Protein AF-A0A328RQB5-F1 (afdb_monomer)

Radius of gyration: 27.27 Å; Cα contacts (8 Å, |Δi|>4): 132; chains: 1; bounding box: 66×46×68 Å

Solvent-accessible surface area (backbone atoms only — not comparable to full-atom values): 10687 Å² total; per-residue (Å²): 136,85,82,81,81,77,84,71,86,82,88,79,79,82,76,78,87,75,79,85,73,92,70,96,72,84,75,83,82,74,59,88,83,72,64,75,82,62,75,73,64,65,72,67,70,80,81,80,78,84,95,79,74,85,80,78,80,75,80,76,76,88,82,75,87,75,74,84,67,78,73,74,88,72,72,80,88,59,72,46,80,43,78,36,77,46,68,65,56,46,53,55,49,55,51,46,25,71,74,69,63,43,28,34,40,39,34,32,58,55,19,58,76,75,34,52,79,52,40,70,46,47,64,60,52,53,51,53,48,28,73,74,62,58,32,44,75,45,80,44,64,87,81,74,36,33,33,40,41,30,32,59,88,54,80,86,80,84,131

pLDDT: mean 72.12, std 22.6, range [37.16, 97.69]

Mean predicted aligned error: 19.18 Å

Secondary structure (DSSP, 8-state):
-----PPPPP---------------------TT-PPPPGGGGGGSSS---S----------SS--------GGG-----EEEE--SHHHHHHHHHHHHHH---EEEE-HHHHHH-HHHHHHHHHHHHHHHHHH--EEEEESTTS-EEEEE-TTSPPPP-

Sequence (159 aa):
MENTLKDFTINIKKSIDREYDGDYNMQPNFDNDQKMLNDNVISSIENEYDDDYEDIVIDHSDDDNVLIEPNQGNNIDTIRLIKIRSLSALSDELDNINKTGIPAIIDFKYLQERRLSEFKKVGSTLKAFKNKTNANVVLLGSTGNVIVVTPKEIRLLKQ

Nearest PDB structures (foldseek):
  7al2-assembly1_A-2  TM=8.825E-01  e=3.970E-05  Methanobrevibacter smithii ATCC 35061
  3tut-assembly1_A  TM=7.064E-01  e=9.603E-02  Escherichia coli K-12
  1qmh-assembly1_B  TM=7.704E-01  e=2.439E-01  Escherichia coli K-12
  4o89-assembly2_B  TM=6.722E-01  e=4.748E-01  Pyrococcus horikoshii OT3
  4l21-assembly1_A  TM=5.407E-01  e=2.866E+00  Cimex lectularius

Foldseek 3Di:
DDDDDDFDDDDDDDDDDDPDDPDPDPDDPDDPVPDDDDPVVVVVVPPDDDPPDPDPPPPPPDDDPPPPDPPPPPPQPDEAEEEDQALVVVVVVLVVCLVVQHKYKYFDPNCVVPPVVRVVCVVVVVVVSCVVFVWDWADDGPPRGIIIIGGNVDDDDDD

Structure (mmCIF, N/CA/C/O backbone):
data_AF-A0A328RQB5-F1
#
_entry.id   AF-A0A328RQB5-F1
#
loop_
_atom_site.group_PDB
_atom_site.id
_atom_site.type_symbol
_atom_site.label_atom_id
_atom_site.label_alt_id
_atom_site.label_comp_id
_atom_site.label_asym_id
_atom_site.label_entity_id
_atom_site.label_seq_id
_atom_site.pdbx_PDB_ins_code
_atom_site.Cartn_x
_atom_site.Cartn_y
_atom_site.Cartn_z
_atom_site.occupancy
_atom_site.B_iso_or_equiv
_atom_site.auth_seq_id
_atom_site.auth_comp_id
_atom_site.auth_asym_id
_atom_site.auth_atom_id
_atom_site.pdbx_PDB_model_num
ATOM 1 N N . MET A 1 1 ? -25.660 -12.283 -7.359 1.00 38.41 1 MET A N 1
ATOM 2 C CA . MET A 1 1 ? -24.611 -13.318 -7.451 1.00 38.41 1 MET A CA 1
ATOM 3 C C . MET A 1 1 ? -23.566 -12.972 -6.411 1.00 38.41 1 MET A C 1
ATOM 5 O O . MET A 1 1 ? -22.937 -11.927 -6.522 1.00 38.41 1 MET A O 1
ATOM 9 N N . GLU A 1 2 ? -23.507 -13.760 -5.344 1.00 37.16 2 GLU A N 1
ATOM 10 C CA . GLU A 1 2 ? -22.612 -13.551 -4.205 1.00 37.16 2 GLU A CA 1
ATOM 11 C C . GLU A 1 2 ? -21.232 -14.125 -4.540 1.00 37.16 2 GLU A C 1
ATOM 13 O O . GLU A 1 2 ? -21.112 -15.305 -4.854 1.00 37.16 2 GLU A O 1
ATOM 18 N N . ASN A 1 3 ? -20.192 -13.290 -4.507 1.00 39.69 3 ASN A N 1
ATOM 19 C CA . ASN A 1 3 ? -18.814 -13.743 -4.675 1.00 39.69 3 ASN A CA 1
ATOM 20 C C . ASN A 1 3 ? -18.193 -13.951 -3.294 1.00 39.69 3 ASN A C 1
ATOM 22 O O . ASN A 1 3 ? -17.760 -13.006 -2.638 1.00 39.69 3 ASN A O 1
ATOM 26 N N . THR A 1 4 ? -18.166 -15.208 -2.865 1.00 43.78 4 THR A N 1
ATOM 27 C CA . THR A 1 4 ? -17.444 -15.682 -1.684 1.00 43.78 4 THR A CA 1
ATOM 28 C C . THR A 1 4 ? -15.937 -15.565 -1.914 1.00 43.78 4 THR A C 1
ATOM 30 O O . THR A 1 4 ? -15.362 -16.309 -2.711 1.00 43.78 4 THR A O 1
ATOM 33 N N . LEU A 1 5 ? -15.294 -14.629 -1.214 1.00 41.62 5 LEU A N 1
ATOM 34 C CA . LEU A 1 5 ? -13.840 -14.568 -1.075 1.00 41.62 5 LEU A CA 1
ATOM 35 C C . LEU A 1 5 ? -13.393 -15.767 -0.229 1.00 41.62 5 LEU A C 1
ATOM 37 O O . LEU A 1 5 ? -13.710 -15.843 0.953 1.00 41.62 5 LEU A O 1
ATOM 41 N N . LYS A 1 6 ? -12.709 -16.731 -0.852 1.00 46.34 6 LYS A N 1
ATOM 42 C CA . LYS A 1 6 ? -12.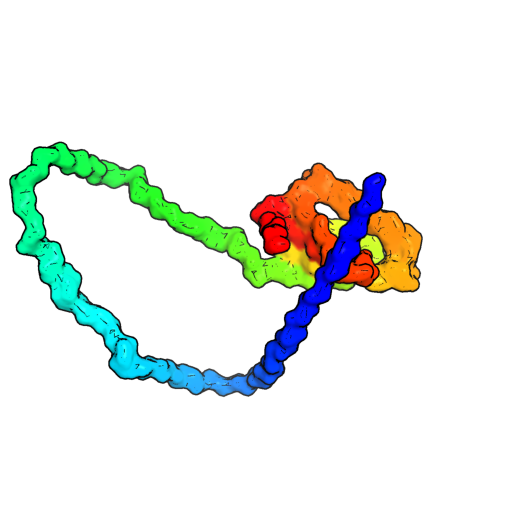068 -17.842 -0.141 1.00 46.34 6 LYS A CA 1
ATOM 43 C C . LYS A 1 6 ? -10.801 -17.333 0.547 1.00 46.34 6 LYS A C 1
ATOM 45 O O . LYS A 1 6 ? -9.932 -16.761 -0.110 1.00 46.34 6 LYS A O 1
ATOM 50 N N . ASP A 1 7 ? -10.719 -17.561 1.853 1.00 42.25 7 ASP A N 1
ATOM 51 C CA . ASP A 1 7 ? -9.547 -17.291 2.680 1.00 42.25 7 ASP A CA 1
ATOM 52 C C . ASP A 1 7 ? -8.348 -18.135 2.224 1.00 42.25 7 ASP A C 1
ATOM 54 O O . ASP A 1 7 ? -8.426 -19.360 2.130 1.00 42.25 7 ASP A O 1
ATOM 58 N N . PHE A 1 8 ? -7.221 -17.472 1.967 1.00 43.84 8 PHE A N 1
ATOM 59 C CA . PHE A 1 8 ? -5.929 -18.112 1.731 1.00 43.84 8 PHE A CA 1
ATOM 60 C C . PHE A 1 8 ? -5.100 -18.057 3.017 1.00 43.84 8 PHE A C 1
ATOM 62 O O . PHE A 1 8 ? -4.776 -16.978 3.516 1.00 43.84 8 PHE A O 1
ATOM 69 N N . THR A 1 9 ? -4.733 -19.220 3.554 1.00 40.66 9 THR A N 1
ATOM 70 C CA . THR A 1 9 ? -3.797 -19.352 4.679 1.00 40.66 9 THR A CA 1
ATOM 71 C C . THR A 1 9 ? -2.437 -19.794 4.142 1.00 40.66 9 THR A C 1
ATOM 73 O O . THR A 1 9 ? -2.323 -20.871 3.564 1.00 40.66 9 THR A O 1
ATOM 76 N N . ILE A 1 10 ? -1.402 -18.972 4.327 1.00 47.12 10 ILE A N 1
ATOM 77 C CA . ILE A 1 10 ? -0.018 -19.305 3.958 1.00 47.12 10 ILE A CA 1
ATOM 78 C C . ILE A 1 10 ? 0.728 -19.713 5.231 1.00 47.12 10 ILE A C 1
ATOM 80 O O . ILE A 1 10 ? 0.835 -18.929 6.173 1.00 47.12 10 ILE A O 1
ATOM 84 N N . ASN A 1 11 ? 1.255 -20.937 5.254 1.00 40.34 11 ASN A N 1
ATOM 85 C CA . ASN A 1 11 ? 2.135 -21.421 6.316 1.00 40.34 11 ASN A CA 1
ATOM 86 C C . ASN A 1 11 ? 3.568 -20.946 6.053 1.00 40.34 11 ASN A C 1
ATOM 88 O O . ASN A 1 11 ? 4.255 -21.488 5.190 1.00 40.34 11 ASN A O 1
ATOM 92 N N . ILE A 1 12 ? 4.037 -19.958 6.815 1.00 44.66 12 ILE A N 1
ATOM 93 C CA . ILE A 1 12 ? 5.443 -19.546 6.792 1.00 44.66 12 ILE A CA 1
ATOM 94 C C . ILE A 1 12 ? 6.193 -20.398 7.822 1.00 44.66 12 ILE A C 1
ATOM 96 O O . ILE A 1 12 ? 6.050 -20.199 9.029 1.00 44.66 12 ILE A O 1
ATOM 100 N N . LYS A 1 13 ? 6.997 -21.362 7.357 1.00 46.19 13 LYS A N 1
ATOM 101 C CA . LYS A 1 13 ? 7.993 -22.018 8.214 1.00 46.19 13 LYS A CA 1
ATOM 102 C C . LYS A 1 13 ? 9.080 -20.993 8.542 1.00 46.19 13 LYS A C 1
ATOM 104 O O . LYS A 1 13 ? 9.773 -20.531 7.641 1.00 46.19 13 LYS A O 1
ATOM 109 N N . LYS A 1 14 ? 9.214 -20.640 9.825 1.00 42.03 14 LYS A N 1
ATOM 110 C CA . LYS A 1 14 ? 10.349 -19.871 10.357 1.00 42.03 14 LYS A CA 1
ATOM 111 C C . LYS A 1 14 ? 11.651 -20.567 9.952 1.00 42.03 14 LYS A C 1
ATOM 113 O O . LYS A 1 14 ? 11.899 -21.691 10.384 1.00 42.03 14 LYS A O 1
ATOM 118 N N . SER A 1 15 ? 12.461 -19.917 9.125 1.00 48.66 15 SER A N 1
ATOM 119 C CA . SER A 1 15 ? 13.851 -20.312 8.927 1.00 48.66 15 SER A CA 1
ATOM 120 C C . SER A 1 15 ? 14.646 -19.976 10.187 1.00 48.66 15 SER A C 1
ATOM 122 O O . SER A 1 15 ? 14.508 -18.891 10.744 1.00 48.66 15 SER A O 1
ATOM 124 N N . ILE A 1 16 ? 15.421 -20.966 10.612 1.00 45.81 16 ILE A N 1
ATOM 125 C CA . ILE A 1 16 ? 16.296 -21.045 11.782 1.00 45.81 16 ILE A CA 1
ATOM 126 C C . ILE A 1 16 ? 17.186 -19.800 11.914 1.00 45.81 16 ILE A C 1
ATOM 128 O O . ILE A 1 16 ? 17.824 -19.394 10.940 1.00 45.81 16 ILE A O 1
ATOM 132 N N . ASP A 1 17 ? 17.225 -19.236 13.125 1.00 44.06 17 ASP A N 1
ATOM 133 C CA . ASP A 1 17 ? 18.162 -18.196 13.551 1.00 44.06 17 ASP A CA 1
ATOM 134 C C . ASP A 1 17 ? 19.596 -18.695 13.325 1.00 44.06 17 ASP A C 1
ATOM 136 O O . ASP A 1 17 ? 20.056 -19.628 13.983 1.00 44.06 17 ASP A O 1
ATOM 140 N N . ARG A 1 18 ? 20.291 -18.118 12.342 1.00 46.12 18 ARG A N 1
ATOM 141 C CA . ARG A 1 18 ? 21.719 -18.357 12.139 1.00 46.12 18 ARG A CA 1
ATOM 142 C C . ARG A 1 18 ? 22.451 -17.276 12.929 1.00 46.12 18 ARG A C 1
ATOM 144 O O . ARG A 1 18 ? 22.494 -16.125 12.498 1.00 46.12 18 ARG A O 1
ATOM 151 N N . GLU A 1 19 ? 22.927 -17.640 14.115 1.00 40.88 19 GLU A N 1
ATOM 152 C CA . GLU A 1 19 ? 23.806 -16.799 14.925 1.00 40.88 19 GLU A CA 1
ATOM 153 C C . GLU A 1 19 ? 25.039 -16.425 14.093 1.00 40.88 19 GLU A C 1
ATOM 155 O O . GLU A 1 19 ? 25.661 -17.263 13.436 1.00 40.88 19 GLU A O 1
ATOM 160 N N . TYR A 1 20 ? 25.305 -15.125 14.035 1.00 44.06 20 TYR A N 1
ATOM 161 C CA . TYR A 1 20 ? 26.359 -14.525 13.231 1.00 44.06 20 TYR A CA 1
ATOM 162 C C . TYR A 1 20 ? 27.648 -14.524 14.060 1.00 44.06 20 TYR A C 1
ATOM 164 O O . TYR A 1 20 ? 27.968 -13.520 14.693 1.00 44.06 20 TYR A O 1
ATOM 172 N N . ASP A 1 21 ? 28.360 -15.651 14.084 1.00 43.38 21 ASP A N 1
ATOM 173 C CA . ASP A 1 21 ? 29.713 -15.719 14.644 1.00 43.38 21 ASP A CA 1
ATOM 174 C C . ASP A 1 21 ? 30.733 -15.293 13.583 1.00 43.38 21 ASP A C 1
ATOM 176 O O . ASP A 1 21 ? 30.836 -15.859 12.492 1.00 43.38 21 ASP A O 1
ATOM 180 N N . GLY A 1 22 ? 31.437 -14.207 13.895 1.00 48.81 22 GLY A N 1
ATOM 181 C CA . GLY A 1 22 ? 32.304 -13.452 12.998 1.00 48.81 22 GLY A CA 1
ATOM 182 C C . GLY A 1 22 ? 33.681 -14.063 12.754 1.00 48.81 22 GLY A C 1
ATOM 183 O O . GLY A 1 22 ? 34.662 -13.337 12.867 1.00 48.81 22 GLY A O 1
ATOM 184 N N . ASP A 1 23 ? 33.758 -15.331 12.352 1.00 41.84 23 ASP A N 1
ATOM 185 C CA . ASP A 1 23 ? 35.016 -15.947 11.923 1.00 41.84 23 ASP A CA 1
ATOM 186 C C . ASP A 1 23 ? 34.976 -16.325 10.436 1.00 41.84 23 ASP A C 1
ATOM 188 O O . ASP A 1 23 ? 34.361 -17.300 9.999 1.00 41.84 23 ASP A O 1
ATOM 192 N N . TYR A 1 24 ? 35.677 -15.520 9.634 1.00 49.28 24 TYR A N 1
ATOM 193 C CA . TYR A 1 24 ? 36.037 -15.830 8.253 1.00 49.28 24 TYR A CA 1
ATOM 194 C C . TYR A 1 24 ? 36.979 -17.038 8.226 1.00 49.28 24 TYR A C 1
ATOM 196 O O . TYR A 1 24 ? 38.192 -16.876 8.260 1.00 49.28 24 TYR A O 1
ATOM 204 N N . ASN A 1 25 ? 36.425 -18.244 8.142 1.00 49.28 25 ASN A N 1
ATOM 205 C CA . ASN A 1 25 ? 37.144 -19.449 7.724 1.00 49.28 25 ASN A CA 1
ATOM 206 C C . ASN A 1 25 ? 36.183 -20.411 7.009 1.00 49.28 25 ASN A C 1
ATOM 208 O O . ASN A 1 25 ? 35.953 -21.538 7.439 1.00 49.28 25 ASN A O 1
ATOM 212 N N . MET A 1 26 ? 35.610 -19.973 5.885 1.00 49.12 26 MET A N 1
ATOM 213 C CA . MET A 1 26 ? 35.067 -20.918 4.907 1.00 49.12 26 MET A CA 1
ATOM 214 C C . MET A 1 26 ? 36.215 -21.365 4.002 1.00 49.12 26 MET A C 1
ATOM 216 O O . MET A 1 26 ? 36.534 -20.708 3.014 1.00 49.12 26 MET A O 1
ATOM 220 N N . GLN A 1 27 ? 36.869 -22.469 4.365 1.00 52.72 27 GLN A N 1
ATOM 221 C CA . GLN A 1 27 ? 37.703 -23.204 3.416 1.00 52.72 27 GLN A CA 1
ATOM 222 C C . GLN A 1 27 ? 36.797 -23.724 2.292 1.00 52.72 27 GLN A C 1
ATOM 224 O O . GLN A 1 27 ? 35.783 -24.364 2.585 1.00 52.72 27 GLN A O 1
ATOM 229 N N . PRO A 1 28 ? 37.109 -23.448 1.016 1.00 54.09 28 PRO A N 1
ATOM 230 C CA . PRO A 1 28 ? 36.332 -23.994 -0.078 1.00 54.09 28 PRO A CA 1
ATOM 231 C C . PRO A 1 28 ? 36.566 -25.507 -0.143 1.00 54.09 28 PRO A C 1
ATOM 233 O O . PRO A 1 28 ? 37.635 -25.972 -0.533 1.00 54.09 28 PRO A O 1
ATOM 236 N N . ASN A 1 29 ? 35.556 -26.276 0.261 1.00 48.34 29 ASN A N 1
ATOM 237 C CA . ASN A 1 29 ? 35.474 -27.705 -0.020 1.00 48.34 29 ASN A CA 1
ATOM 238 C C . ASN A 1 29 ? 35.089 -27.867 -1.493 1.00 48.34 29 ASN A C 1
ATOM 240 O O . ASN A 1 29 ? 33.910 -27.946 -1.832 1.00 48.34 29 ASN A O 1
ATOM 244 N N . PHE A 1 30 ? 36.085 -27.869 -2.375 1.00 51.81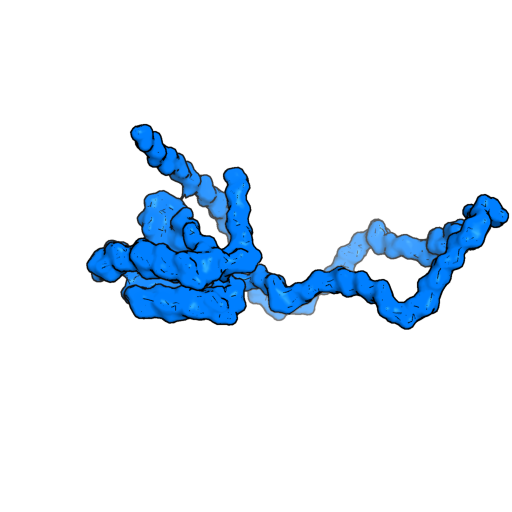 30 PHE A N 1
ATOM 245 C CA . PHE A 1 30 ? 35.891 -28.392 -3.720 1.00 51.81 30 PHE A CA 1
ATOM 246 C C . PHE A 1 30 ? 35.877 -29.919 -3.624 1.00 51.81 30 PHE A C 1
ATOM 248 O O . PHE A 1 30 ? 36.874 -30.525 -3.231 1.00 51.81 30 PHE A O 1
ATOM 255 N N . ASP A 1 31 ? 34.741 -30.538 -3.947 1.0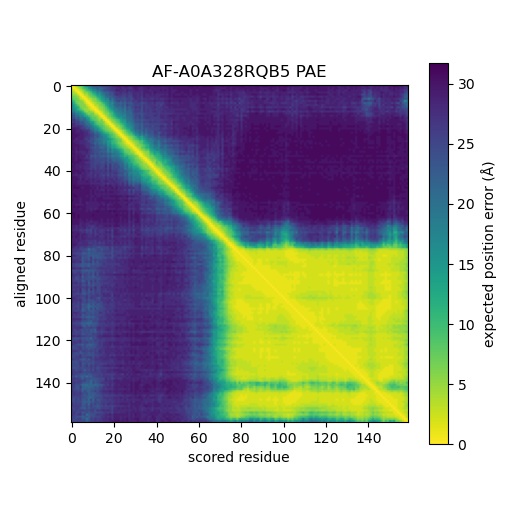0 53.06 31 ASP A N 1
ATOM 256 C CA . ASP A 1 31 ? 34.685 -31.983 -4.164 1.00 53.06 31 ASP A CA 1
ATOM 257 C C . ASP A 1 31 ? 35.592 -32.335 -5.350 1.00 53.06 31 ASP A C 1
ATOM 259 O O . ASP A 1 31 ? 35.551 -31.675 -6.391 1.00 53.06 31 ASP A O 1
ATOM 263 N N . ASN A 1 32 ? 36.388 -33.4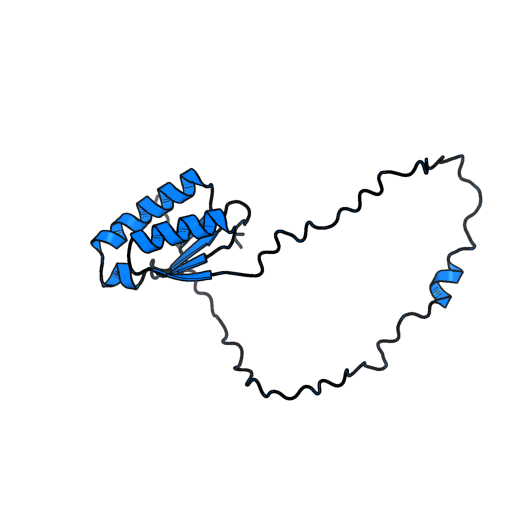01 -5.219 1.00 56.28 32 ASN A N 1
ATOM 264 C CA . ASN A 1 32 ? 37.299 -33.885 -6.270 1.00 56.28 32 ASN A CA 1
ATOM 265 C C . ASN A 1 32 ? 36.584 -34.281 -7.580 1.00 56.28 32 ASN A C 1
ATOM 267 O O . ASN A 1 32 ? 37.243 -34.512 -8.598 1.00 56.28 32 ASN A O 1
ATOM 271 N N . ASP A 1 33 ? 35.253 -34.333 -7.557 1.00 55.78 33 ASP A N 1
ATOM 272 C CA . ASP A 1 33 ? 34.397 -34.649 -8.696 1.00 55.78 33 ASP A CA 1
ATOM 273 C C . ASP A 1 33 ? 33.994 -33.400 -9.502 1.00 55.78 33 ASP A C 1
ATOM 275 O O . ASP A 1 33 ? 33.495 -33.519 -10.620 1.00 55.78 33 ASP A O 1
ATOM 279 N N . GLN A 1 34 ? 34.289 -32.191 -9.008 1.00 53.91 34 GLN A N 1
ATOM 280 C CA . GLN A 1 34 ? 34.229 -30.950 -9.789 1.00 53.91 34 GLN A CA 1
ATOM 281 C C . GLN A 1 34 ? 35.541 -30.731 -10.557 1.00 53.91 34 GLN A C 1
ATOM 283 O O . GLN A 1 34 ? 36.214 -29.708 -10.424 1.00 53.91 34 GLN A O 1
ATOM 288 N N . LYS A 1 35 ? 35.936 -31.708 -11.382 1.00 51.19 35 LYS A N 1
ATOM 289 C CA . LYS A 1 35 ? 36.982 -31.478 -12.384 1.00 51.19 35 LYS A CA 1
ATOM 290 C C . LYS A 1 35 ? 36.421 -30.542 -13.448 1.00 51.19 35 LYS A C 1
ATOM 292 O O . LYS A 1 35 ? 35.471 -30.901 -14.141 1.00 51.19 35 LYS A O 1
ATOM 297 N N . MET A 1 36 ? 37.021 -29.359 -13.589 1.00 57.69 36 MET A N 1
ATOM 298 C CA . MET A 1 36 ? 36.824 -28.538 -14.781 1.00 57.69 36 MET A CA 1
ATOM 299 C C . MET A 1 36 ? 37.105 -29.407 -16.011 1.00 57.69 36 MET A C 1
ATOM 301 O O . MET A 1 36 ? 38.091 -30.151 -16.036 1.00 57.69 36 MET A O 1
ATOM 305 N N . LEU A 1 37 ? 36.191 -29.376 -16.982 1.00 50.69 37 LEU A N 1
ATOM 306 C CA . LEU A 1 37 ? 36.357 -30.091 -18.241 1.00 50.69 37 LEU A CA 1
ATOM 307 C C . LEU A 1 37 ? 37.695 -29.672 -18.856 1.00 50.69 37 LEU A C 1
ATOM 309 O O . LEU A 1 37 ? 38.018 -28.493 -18.922 1.00 50.69 37 LEU A O 1
ATOM 313 N N . ASN A 1 38 ? 38.496 -30.666 -19.221 1.00 50.31 38 ASN A N 1
ATOM 314 C CA . ASN A 1 38 ? 39.837 -30.478 -19.753 1.00 50.31 38 ASN A CA 1
ATOM 315 C C . ASN A 1 38 ? 39.743 -29.768 -21.118 1.00 50.31 38 ASN A C 1
ATOM 317 O O . ASN A 1 38 ? 39.043 -30.266 -22.002 1.00 50.31 38 ASN A O 1
ATOM 321 N N . ASP A 1 39 ? 40.463 -28.656 -21.302 1.00 44.91 39 ASP A N 1
ATOM 322 C CA . ASP A 1 39 ? 40.434 -27.802 -22.509 1.00 44.91 39 ASP A CA 1
ATOM 323 C C . ASP A 1 39 ? 40.760 -28.551 -23.821 1.00 44.91 39 ASP A C 1
ATOM 325 O O . ASP A 1 39 ? 40.448 -28.088 -24.915 1.00 44.91 39 ASP A O 1
ATOM 329 N N . ASN A 1 40 ? 41.311 -29.763 -23.732 1.00 47.88 40 ASN A N 1
ATOM 330 C CA . ASN A 1 40 ? 41.590 -30.629 -24.881 1.00 47.88 40 ASN A CA 1
ATOM 331 C C . ASN A 1 40 ? 40.341 -31.220 -25.566 1.00 47.88 40 ASN A C 1
ATOM 333 O O . ASN A 1 40 ? 40.463 -31.801 -26.643 1.00 47.88 40 ASN A O 1
ATOM 337 N N . VAL A 1 41 ? 39.149 -31.128 -24.964 1.00 48.47 41 VAL A N 1
ATOM 338 C CA . VAL A 1 41 ? 37.908 -31.582 -25.626 1.00 48.47 41 VAL A CA 1
ATOM 339 C C . VAL A 1 41 ? 37.420 -30.551 -26.649 1.00 48.47 41 VAL A C 1
ATOM 341 O O . VAL A 1 41 ? 36.815 -30.926 -27.647 1.00 48.47 41 VAL A O 1
ATOM 344 N N . ILE A 1 42 ? 37.730 -29.265 -26.461 1.00 47.38 42 ILE A N 1
ATOM 345 C CA . ILE A 1 42 ? 37.276 -28.205 -27.374 1.00 47.38 42 ILE A CA 1
ATOM 346 C C . ILE A 1 42 ? 38.098 -28.208 -28.673 1.00 47.38 42 ILE A C 1
ATOM 348 O O . ILE A 1 42 ? 37.543 -28.011 -29.749 1.00 47.38 42 ILE A O 1
ATOM 352 N N . SER A 1 43 ? 39.388 -28.544 -28.608 1.00 47.66 43 SER A N 1
ATOM 353 C CA . SER A 1 43 ? 40.279 -28.555 -29.780 1.00 47.66 43 SER A CA 1
ATOM 354 C C . SER A 1 43 ? 40.066 -29.725 -30.749 1.00 47.66 43 SER A C 1
ATOM 356 O O . SER A 1 43 ? 40.665 -29.749 -31.821 1.00 47.66 43 SER A O 1
ATOM 358 N N . SER A 1 44 ? 39.227 -30.706 -30.403 1.00 47.41 44 SER A N 1
ATOM 359 C CA . SER A 1 44 ? 38.934 -31.859 -31.271 1.00 47.41 44 SER A CA 1
ATOM 360 C C . SER A 1 44 ? 37.642 -31.717 -32.082 1.00 47.41 44 SER A C 1
ATOM 362 O O . SER A 1 44 ? 37.352 -32.584 -32.898 1.00 47.41 44 SER A O 1
ATOM 364 N N . ILE A 1 45 ? 36.900 -30.616 -31.916 1.00 50.78 45 ILE A N 1
ATOM 365 C CA . ILE A 1 45 ? 35.689 -30.315 -32.703 1.00 50.78 45 ILE A CA 1
ATOM 366 C C . ILE A 1 45 ? 36.022 -29.520 -33.985 1.00 50.78 45 ILE A C 1
ATOM 368 O O . ILE A 1 45 ? 35.186 -29.403 -34.874 1.00 50.78 45 ILE A O 1
ATOM 372 N N . GLU A 1 46 ? 37.251 -29.013 -34.132 1.00 49.53 46 GLU A N 1
ATOM 373 C CA . GLU A 1 46 ? 37.625 -28.105 -35.230 1.00 49.53 46 GLU A CA 1
ATOM 374 C C . GLU A 1 46 ? 37.955 -28.780 -36.576 1.00 49.53 46 GLU A C 1
ATOM 376 O O . GLU A 1 46 ? 38.188 -28.067 -37.545 1.00 49.53 46 GLU A O 1
ATOM 381 N N . ASN A 1 47 ? 37.973 -30.115 -36.690 1.00 49.78 47 ASN A N 1
ATOM 382 C CA . ASN A 1 47 ? 38.558 -30.783 -37.868 1.00 49.78 47 ASN A CA 1
ATOM 383 C C . ASN A 1 47 ? 37.680 -31.852 -38.539 1.00 49.78 47 ASN A C 1
ATOM 385 O O . ASN A 1 47 ? 38.210 -32.879 -38.953 1.00 49.78 47 ASN A O 1
ATOM 389 N N . GLU A 1 48 ? 36.368 -31.644 -38.677 1.00 49.75 48 GLU A N 1
ATOM 390 C CA . GLU A 1 48 ? 35.567 -32.476 -39.595 1.00 49.75 48 GLU A CA 1
ATOM 391 C C . GLU A 1 48 ? 34.250 -31.785 -39.991 1.00 49.75 48 GLU A C 1
ATOM 393 O O . GLU A 1 48 ? 33.192 -32.040 -39.420 1.00 49.75 48 GLU A O 1
ATOM 398 N N . TYR A 1 49 ? 34.309 -30.891 -40.980 1.00 47.28 49 TYR A N 1
ATOM 399 C CA . TYR A 1 49 ? 33.140 -30.534 -41.786 1.00 47.28 49 TYR A CA 1
ATOM 400 C C . TYR A 1 49 ? 33.553 -30.523 -43.258 1.00 47.28 49 TYR A C 1
ATOM 402 O O . TYR A 1 49 ? 34.412 -29.742 -43.653 1.00 47.28 49 TYR A O 1
ATOM 410 N N . ASP A 1 50 ? 32.965 -31.446 -44.022 1.00 49.31 50 ASP A N 1
ATOM 411 C CA . ASP A 1 50 ? 33.085 -31.568 -45.475 1.00 49.31 50 ASP A CA 1
ATOM 412 C C . ASP A 1 50 ? 32.609 -30.284 -46.187 1.00 49.31 50 ASP A C 1
ATOM 414 O O . ASP A 1 50 ? 31.548 -29.727 -45.879 1.00 49.31 50 ASP A O 1
ATOM 418 N N . ASP A 1 51 ? 33.417 -29.852 -47.155 1.00 49.88 51 ASP A N 1
ATOM 419 C CA . ASP A 1 51 ? 33.366 -28.611 -47.942 1.00 49.88 51 ASP A CA 1
ATOM 420 C C . ASP A 1 51 ? 32.227 -28.549 -48.994 1.00 49.88 51 ASP A C 1
ATOM 422 O O . ASP A 1 51 ? 32.470 -28.238 -50.160 1.00 49.88 51 ASP A O 1
ATOM 426 N N . ASP A 1 52 ? 30.970 -28.790 -48.607 1.00 48.84 52 ASP A N 1
ATOM 427 C CA . ASP A 1 52 ? 29.844 -28.864 -49.564 1.00 48.84 52 ASP A CA 1
ATOM 428 C C . ASP A 1 52 ? 28.729 -27.814 -49.341 1.00 48.84 52 ASP A C 1
ATOM 430 O O . ASP A 1 52 ? 27.561 -28.056 -49.657 1.00 48.84 52 ASP A O 1
ATOM 434 N N . TYR A 1 53 ? 29.050 -26.617 -48.837 1.00 49.25 53 TYR A N 1
ATOM 435 C CA . TYR A 1 53 ? 28.085 -25.508 -48.795 1.00 49.25 53 TYR A CA 1
ATOM 436 C C . TYR A 1 53 ? 28.533 -24.325 -49.650 1.00 49.25 53 TYR A C 1
ATOM 438 O O . TYR A 1 53 ? 29.501 -23.631 -49.347 1.00 49.25 53 TYR A O 1
ATOM 446 N N . GLU A 1 54 ? 27.771 -24.088 -50.720 1.00 45.84 54 GLU A N 1
ATOM 447 C CA . GLU A 1 54 ? 27.812 -22.866 -51.513 1.00 45.84 54 GLU A CA 1
ATOM 448 C C . GLU A 1 54 ? 27.588 -21.631 -50.623 1.00 45.84 54 GLU A C 1
ATOM 450 O O . GLU A 1 54 ? 26.519 -21.435 -50.048 1.00 45.84 54 GLU A O 1
ATOM 455 N N . ASP A 1 55 ? 28.643 -20.824 -50.522 1.00 47.88 55 ASP A N 1
ATOM 456 C CA . ASP A 1 55 ? 28.671 -19.367 -50.361 1.00 47.88 55 ASP A CA 1
ATOM 457 C C . ASP A 1 55 ? 27.566 -18.744 -49.481 1.00 47.88 55 ASP A C 1
ATOM 459 O O . ASP A 1 55 ? 26.772 -17.899 -49.905 1.00 47.88 55 ASP A O 1
ATOM 463 N N . ILE A 1 56 ? 27.551 -19.105 -48.195 1.00 48.16 56 ILE A N 1
ATOM 464 C CA . ILE A 1 56 ? 26.996 -18.209 -47.177 1.00 48.16 56 ILE A CA 1
ATOM 465 C C . ILE A 1 56 ? 28.060 -17.145 -46.909 1.00 48.16 56 ILE A C 1
ATOM 467 O O . ILE A 1 56 ? 28.940 -17.318 -46.067 1.00 48.16 56 ILE A O 1
ATOM 471 N N . VAL A 1 57 ? 27.976 -16.025 -47.625 1.00 49.69 57 VAL A N 1
ATOM 472 C CA . VAL A 1 57 ? 28.730 -14.817 -47.279 1.00 49.69 57 VAL A CA 1
ATOM 473 C C . VAL A 1 57 ? 28.139 -14.270 -45.982 1.00 49.69 57 VAL A C 1
ATOM 475 O O . VAL A 1 57 ? 27.126 -13.570 -45.983 1.00 49.69 57 VAL A O 1
ATOM 478 N N . ILE A 1 58 ? 28.746 -14.637 -44.855 1.00 52.50 58 ILE A N 1
ATOM 479 C CA . ILE A 1 58 ? 28.495 -13.977 -43.577 1.00 52.50 58 ILE A CA 1
ATOM 480 C C . ILE A 1 58 ? 29.211 -12.631 -43.661 1.00 52.50 58 ILE A C 1
ATOM 482 O O . ILE A 1 58 ? 30.438 -12.558 -43.610 1.00 52.50 58 ILE A O 1
ATOM 486 N N . ASP A 1 59 ? 28.432 -11.573 -43.870 1.00 47.75 59 ASP A N 1
ATOM 487 C CA . ASP A 1 59 ? 28.925 -10.204 -43.813 1.00 47.75 59 ASP A CA 1
ATOM 488 C C . ASP A 1 59 ? 29.425 -9.926 -42.388 1.00 47.75 59 ASP A C 1
ATOM 490 O O . ASP A 1 59 ? 28.646 -9.768 -41.449 1.00 47.75 59 ASP A O 1
ATOM 494 N N . HIS A 1 60 ? 30.746 -9.944 -42.225 1.00 50.62 60 HIS A N 1
ATOM 495 C CA . HIS A 1 60 ? 31.444 -9.549 -41.006 1.00 50.62 60 HIS A CA 1
ATOM 496 C C . HIS A 1 60 ? 31.787 -8.052 -41.031 1.00 50.62 60 HIS A C 1
ATOM 498 O O . HIS A 1 60 ? 32.827 -7.644 -40.516 1.00 50.62 60 HIS A O 1
ATOM 504 N N . SER A 1 61 ? 30.947 -7.211 -41.646 1.00 50.84 61 SER A N 1
ATOM 505 C CA . SER A 1 61 ? 30.977 -5.781 -41.365 1.00 50.84 61 SER A CA 1
ATOM 506 C C . SER A 1 61 ? 30.570 -5.575 -39.904 1.00 50.84 61 SER A C 1
ATOM 508 O O . SER A 1 61 ? 29.389 -5.604 -39.558 1.00 50.84 61 SER A O 1
ATOM 510 N N . ASP A 1 62 ? 31.573 -5.442 -39.043 1.00 50.22 62 ASP A N 1
ATOM 511 C CA . ASP A 1 62 ? 31.441 -5.027 -37.652 1.00 50.22 62 ASP A CA 1
ATOM 512 C C . ASP A 1 62 ? 30.495 -3.824 -37.522 1.00 50.22 62 ASP A C 1
ATOM 514 O O . ASP A 1 62 ? 30.828 -2.732 -37.977 1.00 50.22 62 ASP A O 1
ATOM 518 N N . ASP A 1 63 ? 29.314 -4.039 -36.938 1.00 51.38 63 ASP A N 1
ATOM 519 C CA . ASP A 1 63 ? 28.751 -3.240 -35.835 1.00 51.38 63 ASP A CA 1
ATOM 520 C C . ASP A 1 63 ? 27.279 -3.610 -35.605 1.00 51.38 63 ASP A C 1
ATOM 522 O O . ASP A 1 63 ? 26.407 -2.793 -35.837 1.00 51.38 63 ASP A O 1
ATOM 526 N N . ASP A 1 64 ? 26.972 -4.841 -35.178 1.00 52.72 64 ASP A N 1
ATOM 527 C CA . ASP A 1 64 ? 25.735 -5.126 -34.420 1.00 52.72 64 ASP A CA 1
ATOM 528 C C . ASP A 1 64 ? 25.743 -6.569 -33.881 1.00 52.72 64 ASP A C 1
ATOM 530 O O . ASP A 1 64 ? 24.784 -7.335 -34.002 1.00 52.72 64 ASP A O 1
ATOM 534 N N . ASN A 1 65 ? 26.821 -6.957 -33.190 1.00 52.03 65 ASN A N 1
ATOM 535 C CA . ASN A 1 65 ? 26.663 -7.941 -32.119 1.00 52.03 65 ASN A CA 1
ATOM 536 C C . ASN A 1 65 ? 25.819 -7.267 -31.030 1.00 52.03 65 ASN A C 1
ATOM 538 O O . ASN A 1 65 ? 26.355 -6.736 -30.056 1.00 52.03 65 ASN A O 1
ATOM 542 N N . VAL A 1 66 ? 24.494 -7.234 -31.215 1.00 58.75 66 VAL A N 1
ATOM 543 C CA . VAL A 1 66 ? 23.543 -6.785 -30.196 1.00 58.75 66 VAL A CA 1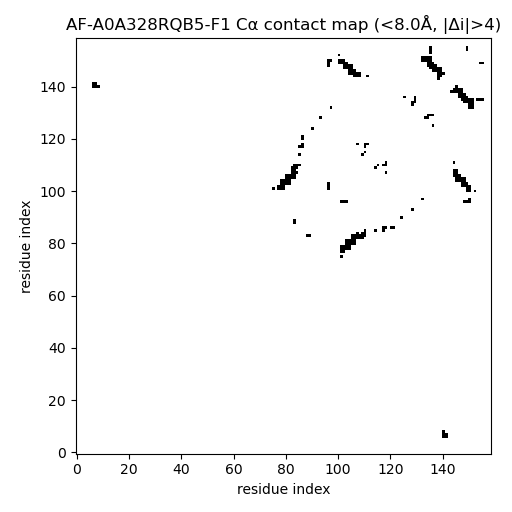
ATOM 544 C C . VAL A 1 66 ? 23.587 -7.822 -29.085 1.00 58.75 66 VAL A C 1
ATOM 546 O O . VAL A 1 66 ? 22.803 -8.770 -29.030 1.00 58.75 66 VAL A O 1
ATOM 549 N N . LEU A 1 67 ? 24.562 -7.654 -28.202 1.00 57.59 67 LEU A N 1
ATOM 550 C CA . LEU A 1 67 ? 24.627 -8.339 -26.935 1.00 57.59 67 LEU A CA 1
ATOM 551 C C . LEU A 1 67 ? 23.392 -7.882 -26.157 1.00 57.59 67 LEU A C 1
ATOM 553 O O . LEU A 1 67 ? 23.335 -6.765 -25.641 1.00 57.59 67 LEU A O 1
ATOM 557 N N . ILE A 1 68 ? 22.355 -8.722 -26.138 1.00 64.69 68 ILE A N 1
ATOM 558 C CA . ILE A 1 68 ? 21.174 -8.502 -25.304 1.00 64.69 68 ILE A CA 1
ATOM 559 C C . ILE A 1 68 ? 21.614 -8.754 -23.863 1.00 64.69 68 ILE A C 1
ATOM 561 O O . ILE A 1 68 ? 21.414 -9.832 -23.304 1.00 64.69 68 ILE A O 1
ATOM 565 N N . GLU A 1 69 ? 22.261 -7.764 -23.260 1.00 59.88 69 GLU A N 1
ATOM 566 C CA .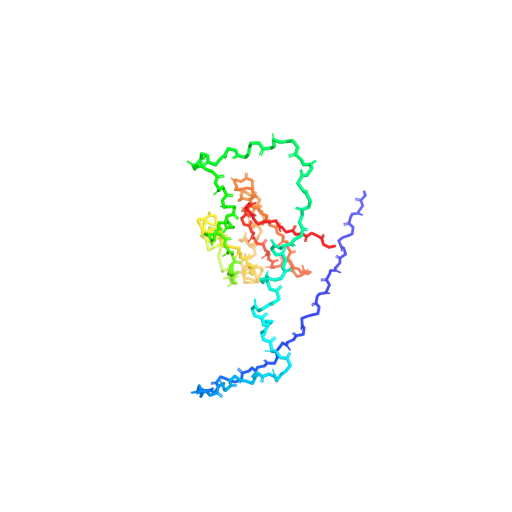 GLU A 1 69 ? 22.537 -7.783 -21.836 1.00 59.88 69 GLU A CA 1
ATOM 567 C C . GLU A 1 69 ? 21.224 -7.511 -21.095 1.00 59.88 69 GLU A C 1
ATOM 569 O O . GLU A 1 69 ? 20.530 -6.527 -21.390 1.00 59.88 69 GLU A O 1
ATOM 574 N N . PRO A 1 70 ? 20.834 -8.357 -20.124 1.00 56.22 70 PRO A N 1
ATOM 575 C CA . PRO A 1 70 ? 19.738 -8.010 -19.242 1.00 56.22 70 PRO A CA 1
ATOM 576 C C . PRO A 1 70 ? 20.121 -6.709 -18.543 1.00 56.22 70 PRO A C 1
ATOM 578 O O . PRO A 1 70 ? 21.122 -6.643 -17.831 1.00 56.22 70 PRO A O 1
ATOM 581 N N . ASN A 1 71 ? 19.329 -5.668 -18.784 1.00 54.53 71 ASN A N 1
ATOM 582 C CA . ASN A 1 71 ? 19.560 -4.343 -18.237 1.00 54.53 71 ASN A CA 1
ATOM 583 C C . ASN A 1 71 ? 19.595 -4.443 -16.701 1.00 54.53 71 ASN A C 1
ATOM 585 O O . ASN A 1 71 ? 18.552 -4.565 -16.054 1.00 54.53 71 ASN A O 1
ATOM 589 N N . GLN A 1 72 ? 20.797 -4.446 -16.115 1.00 53.38 72 GLN A N 1
ATOM 590 C CA . GLN A 1 72 ? 20.998 -4.732 -14.689 1.00 53.38 72 GLN A CA 1
ATOM 591 C C . GLN A 1 72 ? 20.399 -3.653 -13.772 1.00 53.38 72 GLN A C 1
ATOM 593 O O . GLN A 1 72 ? 20.297 -3.854 -12.564 1.00 53.38 72 GLN A O 1
ATOM 598 N N . GLY A 1 73 ? 19.965 -2.520 -14.336 1.00 53.72 73 GLY A N 1
ATOM 599 C CA . GLY A 1 73 ? 19.485 -1.359 -13.589 1.00 53.72 73 GLY A CA 1
ATOM 600 C C . GLY A 1 73 ? 18.183 -1.554 -12.806 1.00 53.72 73 GLY A C 1
ATOM 601 O O . GLY A 1 73 ? 17.933 -0.779 -11.891 1.00 53.72 73 GLY A O 1
ATOM 602 N N . ASN A 1 74 ? 17.370 -2.574 -13.113 1.00 55.94 74 ASN A N 1
ATOM 603 C CA . ASN A 1 74 ? 16.049 -2.771 -12.491 1.00 55.94 74 ASN A CA 1
ATOM 604 C C . ASN A 1 74 ? 15.883 -4.138 -11.805 1.00 55.94 74 ASN A C 1
ATOM 606 O O . ASN A 1 74 ? 14.771 -4.668 -11.732 1.00 55.94 74 ASN A O 1
ATOM 610 N N . ASN A 1 75 ? 16.963 -4.722 -11.283 1.00 59.12 75 ASN A N 1
ATOM 611 C CA . ASN A 1 75 ? 16.820 -5.845 -10.360 1.00 59.12 75 ASN A CA 1
ATOM 612 C C . ASN A 1 75 ? 16.259 -5.328 -9.031 1.00 59.12 75 ASN A C 1
ATOM 614 O O . ASN A 1 75 ? 16.944 -4.673 -8.253 1.00 59.12 75 ASN A O 1
ATOM 618 N N . ILE A 1 76 ? 14.980 -5.607 -8.789 1.00 66.25 76 ILE A N 1
ATOM 619 C CA . ILE A 1 76 ? 14.317 -5.289 -7.527 1.00 66.25 76 ILE A CA 1
ATOM 620 C C . ILE A 1 76 ? 14.694 -6.382 -6.532 1.00 66.25 76 ILE A C 1
ATOM 622 O O . ILE A 1 76 ? 14.040 -7.418 -6.440 1.00 66.25 76 ILE A O 1
ATOM 626 N N . ASP A 1 77 ? 15.779 -6.147 -5.808 1.00 78.38 77 ASP A N 1
ATOM 627 C CA . ASP A 1 77 ? 16.278 -7.012 -4.734 1.00 78.38 77 ASP A CA 1
ATOM 628 C C . ASP A 1 77 ? 15.632 -6.703 -3.370 1.00 78.38 77 ASP A C 1
ATOM 630 O O . ASP A 1 77 ? 15.804 -7.441 -2.400 1.00 78.38 77 ASP A O 1
ATOM 634 N N . THR A 1 78 ? 14.857 -5.617 -3.303 1.00 87.19 78 THR A N 1
ATOM 635 C CA . THR A 1 78 ? 14.347 -5.049 -2.058 1.00 87.19 78 THR A CA 1
ATOM 636 C C . THR A 1 78 ? 12.822 -4.948 -2.063 1.00 87.19 78 THR A C 1
ATOM 638 O O . THR A 1 78 ? 12.203 -4.501 -3.028 1.00 87.19 78 THR A O 1
ATOM 641 N N . ILE A 1 79 ? 12.202 -5.296 -0.931 1.00 92.75 79 ILE A N 1
ATOM 642 C CA . ILE A 1 79 ? 10.791 -5.024 -0.626 1.00 92.75 79 ILE A CA 1
ATOM 643 C C . ILE A 1 79 ? 10.737 -4.266 0.701 1.00 92.75 79 ILE A C 1
ATOM 645 O O . ILE A 1 79 ? 11.283 -4.728 1.704 1.00 92.75 79 ILE A O 1
ATOM 649 N N . ARG A 1 80 ? 10.063 -3.112 0.740 1.00 94.19 80 ARG A N 1
ATOM 650 C CA . ARG A 1 80 ? 9.898 -2.352 1.990 1.00 94.19 80 ARG A CA 1
ATOM 651 C C . ARG A 1 80 ? 8.761 -2.921 2.837 1.00 94.19 80 ARG A C 1
ATOM 653 O O . ARG A 1 80 ? 7.684 -3.211 2.326 1.00 94.19 80 ARG A O 1
ATOM 660 N N . LEU A 1 81 ? 8.969 -3.026 4.147 1.00 96.25 81 LEU A N 1
ATOM 661 C CA . LEU A 1 81 ? 7.939 -3.408 5.121 1.00 96.25 81 LEU A CA 1
ATOM 662 C C . LEU A 1 81 ? 7.617 -2.201 6.001 1.00 96.25 81 LEU A C 1
ATOM 664 O O . LEU A 1 81 ? 8.483 -1.729 6.736 1.00 96.25 81 LEU A O 1
ATOM 668 N N . ILE A 1 82 ? 6.392 -1.678 5.929 1.00 96.31 82 ILE A N 1
ATOM 669 C CA . ILE A 1 82 ? 6.059 -0.391 6.555 1.00 96.31 82 ILE A CA 1
ATOM 670 C C . ILE A 1 82 ? 4.773 -0.483 7.367 1.00 96.31 82 ILE A C 1
ATOM 672 O O . ILE A 1 82 ? 3.765 -1.024 6.923 1.00 96.31 82 ILE A O 1
ATOM 676 N N . LYS A 1 83 ? 4.800 0.110 8.565 1.00 96.81 83 LYS A N 1
ATOM 677 C CA . LYS A 1 83 ? 3.624 0.292 9.424 1.00 96.81 83 LYS A CA 1
ATOM 678 C C . LYS A 1 83 ? 3.152 1.735 9.347 1.00 96.81 83 LYS A C 1
ATOM 680 O O . LYS A 1 83 ? 3.849 2.643 9.798 1.00 96.81 83 LYS A O 1
ATOM 685 N N . ILE A 1 84 ? 1.949 1.943 8.833 1.00 97.12 84 ILE A N 1
ATOM 686 C CA . ILE A 1 84 ? 1.391 3.277 8.630 1.00 97.12 84 ILE A CA 1
ATOM 687 C C . ILE A 1 84 ? 0.585 3.706 9.852 1.00 97.12 84 ILE A C 1
ATOM 689 O O . ILE A 1 84 ? -0.314 3.002 10.315 1.00 97.12 84 ILE A O 1
ATOM 693 N N . ARG A 1 85 ? 0.905 4.899 10.366 1.00 95.94 85 ARG A N 1
ATOM 694 C CA . ARG A 1 85 ? 0.244 5.489 11.542 1.00 95.94 85 ARG A CA 1
ATOM 695 C C . ARG A 1 85 ? -0.695 6.655 11.221 1.00 95.94 85 ARG A C 1
ATOM 697 O O . ARG A 1 85 ? -1.466 7.051 12.091 1.00 95.94 85 ARG A O 1
ATOM 704 N N . SER A 1 86 ? -0.643 7.194 10.006 1.00 96.62 86 SER A N 1
ATOM 705 C CA . SER A 1 86 ? -1.482 8.303 9.538 1.00 96.62 86 SER A CA 1
ATOM 706 C C . SER A 1 86 ? -1.738 8.193 8.037 1.00 96.62 86 SER A C 1
ATOM 708 O O . SER A 1 86 ? -0.966 7.571 7.307 1.00 96.62 86 SER A O 1
ATOM 710 N N . LEU A 1 87 ? -2.790 8.849 7.553 1.00 95.75 87 LEU A N 1
ATOM 711 C CA . LEU A 1 87 ? -3.060 8.946 6.120 1.00 95.75 87 LEU A CA 1
ATOM 712 C C . LEU A 1 87 ? -1.965 9.720 5.364 1.00 95.75 87 LEU A C 1
ATOM 714 O O . LEU A 1 87 ? -1.715 9.418 4.204 1.00 95.75 87 LEU A O 1
ATOM 718 N N . SER A 1 88 ? -1.288 10.677 6.013 1.00 96.19 88 SER A N 1
ATOM 719 C CA . SER A 1 88 ? -0.155 11.392 5.406 1.00 96.19 88 SER A CA 1
ATOM 720 C C . SER A 1 88 ? 1.016 10.452 5.130 1.00 96.19 88 SER A C 1
ATOM 722 O O . SER A 1 88 ? 1.510 10.423 4.014 1.00 96.19 88 SER A O 1
ATOM 724 N N . ALA A 1 89 ? 1.373 9.606 6.103 1.00 96.94 89 ALA A N 1
ATOM 725 C CA . ALA A 1 89 ? 2.456 8.642 5.949 1.00 96.94 89 ALA A CA 1
ATOM 726 C C . ALA A 1 89 ? 2.154 7.624 4.841 1.00 96.94 89 ALA A C 1
ATOM 728 O O . ALA A 1 89 ? 3.069 7.172 4.161 1.00 96.94 89 ALA A O 1
ATOM 729 N N . LEU A 1 90 ? 0.875 7.268 4.640 1.00 97.50 90 LEU A N 1
ATOM 730 C CA . LEU A 1 90 ? 0.481 6.462 3.485 1.00 97.50 90 LEU A CA 1
ATOM 731 C C . LEU A 1 90 ? 0.786 7.201 2.181 1.00 97.50 90 LEU A C 1
ATOM 733 O O . LEU A 1 90 ? 1.393 6.616 1.295 1.00 97.50 90 LEU A O 1
ATOM 737 N N . SER A 1 91 ? 0.364 8.460 2.053 1.00 97.00 91 SER A N 1
ATOM 738 C CA . SER A 1 91 ? 0.618 9.253 0.846 1.00 97.00 91 SER A CA 1
ATOM 739 C C . SER A 1 91 ? 2.112 9.384 0.551 1.00 97.00 91 SER A C 1
ATOM 741 O O . SER A 1 91 ? 2.520 9.140 -0.581 1.00 97.00 91 SER A O 1
ATOM 743 N N . ASP A 1 92 ? 2.915 9.685 1.573 1.00 97.38 92 ASP A N 1
ATOM 744 C CA . ASP A 1 92 ? 4.370 9.803 1.447 1.00 97.38 92 ASP A CA 1
ATOM 745 C C . ASP A 1 92 ? 4.985 8.490 0.946 1.00 97.38 92 ASP A C 1
ATOM 747 O O . ASP A 1 92 ? 5.825 8.484 0.045 1.00 97.38 92 ASP A O 1
ATOM 751 N N . GLU A 1 93 ? 4.525 7.354 1.479 1.00 97.00 93 GLU A N 1
ATOM 752 C CA . GLU A 1 93 ? 5.034 6.054 1.058 1.00 97.00 93 GLU A CA 1
ATOM 753 C C . GLU A 1 93 ? 4.600 5.674 -0.360 1.00 97.00 93 GLU A C 1
ATOM 755 O O . GLU A 1 93 ? 5.401 5.148 -1.129 1.00 97.00 93 GLU A O 1
ATOM 760 N N . LEU A 1 94 ? 3.360 5.968 -0.752 1.00 97.38 94 LEU A N 1
ATOM 761 C CA . LEU A 1 94 ? 2.898 5.727 -2.121 1.00 97.38 94 LEU A CA 1
ATOM 762 C C . LEU A 1 94 ? 3.705 6.550 -3.137 1.00 97.38 94 LEU A C 1
ATOM 764 O O . LEU A 1 94 ? 4.079 6.036 -4.196 1.00 97.38 94 LEU A O 1
ATOM 768 N N . ASP A 1 95 ? 4.033 7.796 -2.797 1.00 96.38 95 ASP A N 1
ATOM 769 C CA . ASP A 1 95 ? 4.914 8.631 -3.610 1.00 96.38 95 ASP A CA 1
ATOM 770 C C . ASP A 1 95 ? 6.338 8.062 -3.668 1.00 96.38 95 ASP A C 1
ATOM 772 O O . ASP A 1 95 ? 6.944 8.055 -4.742 1.00 96.38 95 ASP A O 1
ATOM 776 N N . ASN A 1 96 ? 6.865 7.530 -2.559 1.00 95.31 96 ASN A N 1
ATOM 777 C CA . ASN A 1 96 ? 8.160 6.849 -2.548 1.00 95.31 96 ASN A CA 1
ATOM 778 C C . ASN A 1 96 ? 8.161 5.619 -3.457 1.00 95.31 96 ASN A C 1
ATOM 780 O O . ASN A 1 96 ? 9.098 5.448 -4.226 1.00 95.31 96 ASN A O 1
ATOM 784 N N . ILE A 1 97 ? 7.130 4.771 -3.408 1.00 94.94 97 ILE A N 1
ATOM 785 C CA . ILE A 1 97 ? 7.016 3.588 -4.283 1.00 94.94 97 ILE A CA 1
ATOM 786 C C . ILE A 1 97 ? 7.053 4.009 -5.752 1.00 94.94 97 ILE A C 1
ATOM 788 O O . ILE A 1 97 ? 7.783 3.422 -6.547 1.00 94.94 97 ILE A O 1
ATOM 792 N N . ASN A 1 98 ? 6.309 5.058 -6.107 1.00 93.50 98 ASN A N 1
ATOM 793 C CA . ASN A 1 98 ? 6.273 5.559 -7.478 1.00 93.50 98 ASN A CA 1
ATOM 794 C C . ASN A 1 98 ? 7.607 6.177 -7.932 1.00 93.50 98 ASN A C 1
ATOM 796 O O . ASN A 1 98 ? 7.919 6.136 -9.116 1.00 93.50 98 ASN A O 1
ATOM 800 N N . LYS A 1 99 ? 8.383 6.765 -7.015 1.00 93.06 99 LYS A N 1
ATOM 801 C CA . LYS A 1 99 ? 9.691 7.365 -7.327 1.00 93.06 99 LYS A CA 1
ATOM 802 C C . LYS A 1 99 ? 10.810 6.335 -7.405 1.00 93.06 99 LYS A C 1
ATOM 804 O O . LYS A 1 99 ? 11.666 6.449 -8.271 1.00 93.06 99 LYS A O 1
ATOM 809 N N . THR A 1 100 ? 10.834 5.376 -6.481 1.00 92.00 100 THR A N 1
ATOM 810 C CA . THR A 1 100 ? 11.954 4.437 -6.351 1.00 92.00 100 THR A CA 1
ATOM 811 C C . THR A 1 100 ? 11.748 3.152 -7.140 1.00 92.00 100 THR A C 1
ATOM 813 O O . THR A 1 100 ? 12.698 2.399 -7.292 1.00 92.00 100 THR A O 1
ATOM 816 N N . GLY A 1 101 ? 10.520 2.844 -7.571 1.00 91.75 101 GLY A N 1
ATOM 817 C CA . GLY A 1 101 ? 10.209 1.554 -8.195 1.00 91.75 101 GLY A CA 1
ATOM 818 C C . GLY A 1 101 ? 10.321 0.366 -7.229 1.00 91.75 101 GLY A C 1
ATOM 819 O O . GLY A 1 101 ? 10.300 -0.783 -7.656 1.00 91.75 101 GLY A O 1
ATOM 820 N N . ILE A 1 102 ? 10.418 0.623 -5.920 1.00 93.19 102 ILE A N 1
ATOM 821 C CA . ILE A 1 102 ? 10.577 -0.421 -4.901 1.00 93.19 102 ILE A CA 1
ATOM 822 C C . ILE A 1 102 ? 9.187 -0.763 -4.353 1.00 93.19 102 ILE A C 1
ATOM 824 O O . ILE A 1 102 ? 8.499 0.142 -3.869 1.00 93.19 102 ILE A O 1
ATOM 828 N N . PRO A 1 103 ? 8.750 -2.032 -4.407 1.00 94.94 103 PRO A N 1
ATOM 829 C CA . PRO A 1 103 ? 7.469 -2.451 -3.860 1.00 94.94 103 PRO A CA 1
ATOM 830 C C . PRO A 1 103 ? 7.463 -2.381 -2.331 1.00 94.94 103 PRO A C 1
ATOM 832 O O . PRO A 1 103 ? 8.500 -2.487 -1.671 1.00 94.94 103 PRO A O 1
ATOM 835 N N . ALA A 1 104 ? 6.267 -2.263 -1.759 1.00 96.31 104 ALA A N 1
ATOM 836 C CA . ALA A 1 104 ? 6.086 -2.233 -0.316 1.00 96.31 104 ALA A CA 1
ATOM 837 C C . ALA A 1 104 ? 4.942 -3.136 0.149 1.00 96.31 104 ALA A C 1
ATOM 839 O O . ALA A 1 104 ? 3.889 -3.227 -0.487 1.00 96.31 104 ALA A O 1
ATOM 840 N N . ILE A 1 105 ? 5.135 -3.749 1.314 1.00 96.50 105 ILE A N 1
ATOM 841 C CA . ILE A 1 105 ? 4.081 -4.362 2.115 1.00 96.50 105 ILE A CA 1
ATOM 842 C C . ILE A 1 105 ? 3.736 -3.384 3.233 1.00 96.50 105 ILE A C 1
ATOM 844 O O . ILE A 1 105 ? 4.592 -2.998 4.033 1.00 96.50 105 ILE A O 1
ATOM 848 N N . ILE A 1 106 ? 2.475 -2.974 3.275 1.00 97.69 106 ILE A N 1
ATOM 849 C CA . ILE A 1 106 ? 1.994 -1.898 4.133 1.00 97.69 106 ILE A CA 1
ATOM 850 C C . ILE A 1 106 ? 0.991 -2.457 5.139 1.00 97.69 106 ILE A C 1
ATOM 852 O O . ILE A 1 106 ? -0.015 -3.044 4.749 1.00 97.69 106 ILE A O 1
ATOM 856 N N . ASP A 1 107 ? 1.255 -2.240 6.426 1.00 96.62 107 ASP A N 1
ATOM 857 C CA . ASP A 1 107 ? 0.399 -2.619 7.550 1.00 96.62 107 ASP A CA 1
ATOM 858 C C . ASP A 1 107 ? -0.339 -1.394 8.119 1.00 96.62 107 ASP A C 1
ATOM 860 O O . ASP A 1 107 ? 0.265 -0.420 8.583 1.00 96.62 107 ASP A O 1
ATOM 864 N N . PHE A 1 108 ? -1.668 -1.470 8.111 1.00 97.00 108 PHE A N 1
ATOM 865 C CA . PHE A 1 108 ? -2.607 -0.465 8.600 1.00 97.00 108 PHE A CA 1
ATOM 866 C C . PHE A 1 108 ? -3.228 -0.796 9.959 1.00 97.00 108 PHE A C 1
ATOM 868 O O . PHE A 1 108 ? -4.157 -0.100 10.369 1.00 97.00 108 PHE A O 1
ATOM 875 N N . LYS A 1 109 ? -2.744 -1.815 10.683 1.00 95.75 109 LYS A N 1
ATOM 876 C CA . LYS A 1 109 ? -3.311 -2.248 11.974 1.00 95.75 109 LYS A CA 1
ATOM 877 C C . LYS A 1 109 ? -3.521 -1.076 12.930 1.00 95.75 109 LYS A C 1
ATOM 879 O O . LYS A 1 109 ? -4.581 -0.937 13.532 1.00 95.75 109 LYS A O 1
ATOM 884 N N . TYR A 1 110 ? -2.541 -0.175 13.005 1.00 96.44 110 TYR A N 1
ATOM 885 C CA . TYR A 1 110 ? -2.643 1.023 13.834 1.00 96.44 110 TYR A CA 1
ATOM 886 C C . TYR A 1 110 ? -3.802 1.936 13.409 1.00 96.44 110 TYR A C 1
ATOM 888 O O . TYR A 1 110 ? -4.567 2.388 14.260 1.00 96.44 110 TYR A O 1
ATOM 896 N N . LEU A 1 111 ? -3.955 2.210 12.109 1.00 95.81 111 LEU A N 1
ATOM 897 C CA . LEU A 1 111 ? -5.065 3.024 11.611 1.00 95.81 111 LEU A CA 1
ATOM 898 C C . LEU A 1 111 ? -6.412 2.354 11.884 1.00 95.81 111 LEU A C 1
ATOM 900 O O . LEU A 1 111 ? -7.336 3.020 12.346 1.00 95.81 111 LEU A O 1
ATOM 904 N N . GLN A 1 112 ? -6.512 1.048 11.648 1.00 94.50 112 GLN A N 1
ATOM 905 C CA . GLN A 1 112 ? -7.735 0.286 11.878 1.00 94.50 112 GLN A CA 1
ATOM 906 C C . GLN A 1 112 ? -8.157 0.305 13.353 1.00 94.50 112 GLN A C 1
ATOM 908 O O . GLN A 1 112 ? -9.331 0.508 13.647 1.00 94.50 112 GLN A O 1
ATOM 913 N N . GLU A 1 113 ? -7.214 0.144 14.283 1.00 95.56 113 GLU A N 1
ATOM 914 C CA . GLU A 1 113 ? -7.512 0.075 15.719 1.00 95.56 113 GLU A CA 1
ATOM 915 C C . GLU A 1 113 ? -7.661 1.452 16.379 1.00 95.56 113 GLU A C 1
ATOM 917 O O . GLU A 1 113 ? -8.442 1.610 17.316 1.00 95.56 113 GLU A O 1
ATOM 922 N N . ARG A 1 114 ? -6.885 2.453 15.942 1.00 96.12 114 ARG A N 1
ATOM 923 C CA . ARG A 1 114 ? -6.734 3.732 16.665 1.00 96.12 114 ARG A CA 1
ATOM 924 C C . ARG A 1 114 ? -7.242 4.950 15.903 1.00 96.12 114 ARG A C 1
ATOM 926 O O . ARG A 1 114 ? -7.471 5.985 16.522 1.00 96.12 114 ARG A O 1
ATOM 933 N N . ARG A 1 115 ? -7.407 4.864 14.579 1.00 94.94 115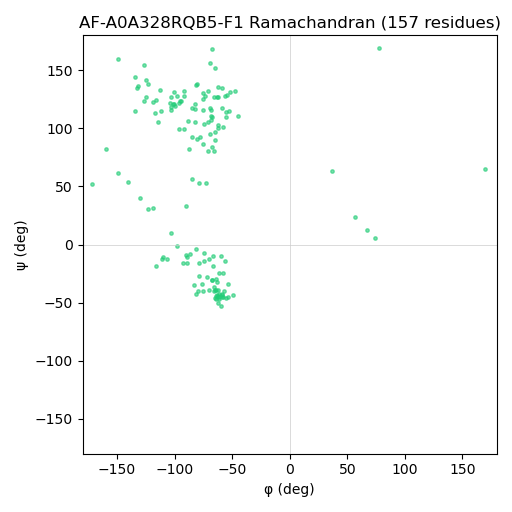 ARG A N 1
ATOM 934 C CA . ARG A 1 115 ? -7.774 5.996 13.707 1.00 94.94 115 ARG A CA 1
ATOM 935 C C . ARG A 1 115 ? -8.770 5.579 12.626 1.00 94.94 115 ARG A C 1
ATOM 937 O O . ARG A 1 115 ? -8.567 5.814 11.436 1.00 94.94 115 ARG A O 1
ATOM 944 N N . LEU A 1 116 ? -9.883 4.983 13.051 1.00 93.31 116 LEU A N 1
ATOM 945 C CA . LEU A 1 116 ? -10.895 4.398 12.164 1.00 93.31 116 LEU A CA 1
ATOM 946 C C . LEU A 1 116 ? -11.421 5.380 11.093 1.00 93.31 116 LEU A C 1
ATOM 948 O O . LEU A 1 116 ? -11.733 4.978 9.973 1.00 93.31 116 LEU A O 1
ATOM 952 N N . SER A 1 117 ? -11.513 6.676 11.412 1.00 93.81 117 SER A N 1
ATOM 953 C CA . SER A 1 117 ? -11.926 7.725 10.466 1.00 93.81 117 SER A CA 1
ATOM 954 C C . SER A 1 117 ? -10.932 7.922 9.316 1.00 93.81 117 SER A C 1
ATOM 956 O O . SER A 1 117 ? -11.350 8.149 8.181 1.00 93.81 117 SER A O 1
ATOM 958 N N . GLU A 1 118 ? -9.631 7.806 9.585 1.00 94.06 118 GLU A N 1
ATOM 959 C CA . GLU A 1 118 ? -8.581 7.809 8.564 1.00 94.06 118 GLU A CA 1
ATOM 960 C C . GLU A 1 118 ? -8.546 6.474 7.818 1.00 94.06 118 GLU A C 1
ATOM 962 O O . GLU A 1 118 ? -8.439 6.466 6.593 1.00 94.06 118 GLU A O 1
ATOM 967 N N . PHE A 1 119 ? -8.726 5.354 8.525 1.00 95.12 119 PHE A N 1
ATOM 968 C CA . PHE A 1 119 ? -8.752 4.021 7.919 1.00 95.12 119 PHE A CA 1
ATOM 969 C C . PHE A 1 119 ? -9.824 3.897 6.825 1.00 95.12 119 PHE A C 1
ATOM 971 O O . PHE A 1 119 ? -9.552 3.383 5.743 1.00 95.12 119 PHE A O 1
ATOM 978 N N . LYS A 1 120 ? -11.014 4.478 7.037 1.00 94.12 120 LYS A N 1
ATOM 979 C CA . LYS A 1 120 ? -12.083 4.539 6.020 1.00 94.12 120 LYS A CA 1
ATOM 980 C C . LYS A 1 120 ? -11.661 5.230 4.714 1.00 94.12 120 LYS A C 1
ATOM 982 O O . LYS A 1 120 ? -12.245 4.954 3.671 1.00 94.12 120 LYS A O 1
ATOM 987 N N . LYS A 1 121 ? -10.660 6.116 4.755 1.00 96.06 121 LYS A N 1
ATOM 988 C CA . LYS A 1 121 ? -10.154 6.854 3.586 1.00 96.06 121 LYS A CA 1
ATOM 989 C C . LYS A 1 121 ? -9.036 6.119 2.845 1.00 96.06 121 LYS A C 1
ATOM 991 O O . LYS A 1 121 ? -8.772 6.445 1.689 1.00 96.06 121 LYS A O 1
ATOM 996 N N . VAL A 1 122 ? -8.418 5.106 3.458 1.00 95.44 122 VAL A N 1
ATOM 997 C CA . VAL A 1 122 ? -7.312 4.337 2.858 1.00 95.44 122 VAL A CA 1
ATOM 998 C C . VAL A 1 122 ? -7.722 3.751 1.507 1.00 95.44 122 VAL A C 1
ATOM 1000 O O . VAL A 1 122 ? -7.007 3.923 0.524 1.00 95.44 122 VAL A O 1
ATOM 1003 N N . GLY A 1 123 ? -8.911 3.145 1.418 1.00 94.06 123 GLY A N 1
ATOM 1004 C CA . GLY A 1 123 ? -9.406 2.558 0.169 1.00 94.06 123 GLY A CA 1
ATOM 1005 C C . GLY A 1 123 ? -9.521 3.571 -0.977 1.00 94.06 123 GLY A C 1
ATOM 1006 O O . GLY A 1 123 ? -9.085 3.291 -2.094 1.00 94.06 123 GLY A O 1
ATOM 1007 N N . SER A 1 124 ? -10.048 4.772 -0.706 1.00 96.25 124 SER A N 1
ATOM 1008 C CA . SER A 1 124 ? -10.111 5.845 -1.710 1.00 96.25 124 SER A CA 1
ATOM 1009 C C . SER A 1 124 ? -8.726 6.344 -2.122 1.00 96.25 124 SER A C 1
ATOM 1011 O O . SER A 1 124 ? -8.498 6.556 -3.311 1.00 96.25 124 SER A O 1
ATOM 1013 N N . THR A 1 125 ? -7.790 6.470 -1.175 1.00 96.19 125 THR A N 1
ATOM 1014 C CA . THR A 1 125 ? -6.410 6.894 -1.453 1.00 96.19 125 THR A CA 1
ATOM 1015 C C . THR A 1 125 ? -5.682 5.882 -2.336 1.00 96.19 125 THR A C 1
ATOM 1017 O O . THR A 1 125 ? -5.104 6.257 -3.353 1.00 96.19 125 THR A O 1
ATOM 1020 N N . LEU A 1 126 ? -5.775 4.587 -2.015 1.00 96.50 126 LEU A N 1
ATOM 1021 C CA . LEU A 1 126 ? -5.162 3.519 -2.812 1.00 96.50 126 LEU A CA 1
ATOM 1022 C C . LEU A 1 126 ? -5.770 3.431 -4.216 1.00 96.50 126 LEU A C 1
ATOM 1024 O O . LEU A 1 126 ? -5.048 3.232 -5.190 1.00 96.50 126 LEU A O 1
ATOM 1028 N N . LYS A 1 127 ? -7.092 3.615 -4.338 1.00 96.00 127 LYS A N 1
ATOM 1029 C CA . LYS A 1 127 ? -7.774 3.644 -5.639 1.00 96.00 127 LYS A CA 1
ATOM 1030 C C . LYS A 1 127 ? -7.303 4.823 -6.493 1.00 96.00 127 LYS A C 1
ATOM 1032 O O . LYS A 1 127 ? -7.036 4.640 -7.677 1.00 96.00 127 LYS A O 1
ATOM 1037 N N . ALA A 1 128 ? -7.178 6.010 -5.899 1.00 96.69 128 ALA A N 1
ATOM 1038 C CA . ALA A 1 128 ? -6.661 7.190 -6.587 1.00 96.69 128 ALA A CA 1
ATOM 1039 C C . ALA A 1 128 ? -5.212 6.981 -7.050 1.00 96.69 128 ALA A C 1
ATOM 1041 O O . ALA A 1 128 ? -4.891 7.268 -8.201 1.00 96.69 128 ALA A O 1
ATOM 1042 N N . PHE A 1 129 ? -4.365 6.413 -6.187 1.00 96.56 129 PHE A N 1
ATOM 1043 C CA . PHE A 1 129 ? -2.988 6.070 -6.529 1.00 96.56 129 PHE A CA 1
ATOM 1044 C C . PHE A 1 129 ? -2.918 5.084 -7.698 1.00 96.56 129 PHE A C 1
ATOM 1046 O O . PHE A 1 129 ? -2.299 5.394 -8.712 1.00 96.56 129 PHE A O 1
ATOM 1053 N N . LYS A 1 130 ? -3.633 3.955 -7.610 1.00 95.38 130 LYS A N 1
ATOM 1054 C CA . LYS A 1 130 ? -3.698 2.939 -8.671 1.00 95.38 130 LYS A CA 1
ATOM 1055 C C . LYS A 1 130 ? -4.103 3.534 -10.020 1.00 95.38 130 LYS A C 1
ATOM 1057 O O . LYS A 1 130 ? -3.471 3.237 -11.027 1.00 95.38 130 LYS A O 1
ATOM 1062 N N . ASN A 1 131 ? -5.127 4.385 -10.038 1.00 96.44 131 ASN A N 1
ATOM 1063 C CA . ASN A 1 131 ? -5.603 5.016 -11.269 1.00 96.44 131 ASN A CA 1
ATOM 1064 C C . ASN A 1 131 ? -4.590 6.009 -11.860 1.00 96.44 131 ASN A C 1
ATOM 1066 O O . ASN A 1 131 ? -4.567 6.201 -13.071 1.00 96.44 131 ASN A O 1
ATOM 1070 N N . LYS A 1 132 ? -3.774 6.655 -11.019 1.00 96.69 132 LYS A N 1
ATOM 1071 C CA . LYS A 1 132 ? -2.760 7.627 -11.446 1.00 96.69 132 LYS A CA 1
ATOM 1072 C C . LYS A 1 132 ? -1.495 6.951 -11.982 1.00 96.69 132 LYS A C 1
ATOM 1074 O O . LYS A 1 132 ? -0.906 7.451 -12.933 1.00 96.69 132 LYS A O 1
ATOM 1079 N N . THR A 1 133 ? -1.052 5.864 -11.353 1.00 95.06 133 THR A N 1
ATOM 1080 C CA . THR A 1 133 ? 0.278 5.273 -11.596 1.00 95.06 133 THR A CA 1
ATOM 1081 C C . THR A 1 133 ? 0.239 3.935 -12.323 1.00 95.06 133 THR A C 1
ATOM 1083 O O . THR A 1 133 ? 1.283 3.446 -12.746 1.00 95.06 133 THR A O 1
ATOM 1086 N N . ASN A 1 134 ? -0.943 3.329 -12.478 1.00 94.75 134 ASN A N 1
ATOM 1087 C CA . ASN A 1 134 ? -1.114 1.938 -12.909 1.00 94.75 134 ASN A CA 1
ATOM 1088 C C . ASN A 1 134 ? -0.388 0.923 -12.007 1.00 94.75 134 ASN A C 1
ATOM 1090 O O . ASN A 1 134 ? -0.086 -0.189 -12.436 1.00 94.75 134 ASN A O 1
ATOM 1094 N N . ALA A 1 135 ? -0.124 1.287 -10.749 1.00 95.00 135 ALA A N 1
ATOM 1095 C CA . ALA A 1 135 ? 0.428 0.381 -9.752 1.00 95.00 135 ALA A CA 1
ATOM 1096 C C . ALA A 1 135 ? -0.544 -0.765 -9.422 1.00 95.00 135 ALA A C 1
ATOM 1098 O O . ALA A 1 135 ? -1.771 -0.608 -9.456 1.00 95.00 135 ALA A O 1
ATOM 1099 N N . ASN A 1 136 ? -0.005 -1.913 -9.017 1.00 94.31 136 ASN A N 1
ATOM 1100 C CA . ASN A 1 136 ? -0.807 -3.019 -8.501 1.00 94.31 136 ASN A CA 1
ATOM 1101 C C . ASN A 1 136 ? -0.939 -2.909 -6.982 1.00 94.31 136 ASN A C 1
ATOM 1103 O O . ASN A 1 136 ? 0.048 -2.738 -6.272 1.00 94.31 136 ASN A O 1
ATOM 1107 N N . VAL A 1 137 ? -2.171 -3.043 -6.489 1.00 94.38 137 VAL A N 1
ATOM 1108 C CA . VAL A 1 137 ? -2.504 -3.043 -5.061 1.00 94.38 137 VAL A CA 1
ATOM 1109 C C . VAL A 1 137 ? -3.310 -4.298 -4.764 1.00 94.38 137 VAL A C 1
ATOM 1111 O O . VAL A 1 137 ? -4.349 -4.522 -5.394 1.00 94.38 137 VAL A O 1
ATOM 1114 N N . VAL A 1 138 ? -2.837 -5.108 -3.821 1.00 92.88 138 VAL A N 1
ATOM 1115 C CA . VAL A 1 138 ? -3.464 -6.375 -3.426 1.00 92.88 138 VAL A CA 1
ATOM 1116 C C . VAL A 1 138 ? -3.551 -6.449 -1.910 1.00 92.88 138 VAL A C 1
ATOM 1118 O O . VAL A 1 138 ? -2.594 -6.138 -1.212 1.00 92.88 138 VAL A O 1
ATOM 1121 N N . LEU A 1 139 ? -4.707 -6.860 -1.398 1.00 91.88 139 LEU A N 1
ATOM 1122 C CA . LEU A 1 139 ? -4.886 -7.139 0.021 1.00 91.88 139 LEU A CA 1
ATOM 1123 C C . LEU A 1 139 ? -4.226 -8.478 0.374 1.00 91.88 139 LEU A C 1
ATOM 1125 O O . LEU A 1 139 ? -4.466 -9.479 -0.300 1.00 91.88 139 LEU A O 1
ATOM 1129 N N . LEU A 1 140 ? -3.418 -8.490 1.432 1.00 88.19 140 LEU A N 1
ATOM 1130 C CA . LEU A 1 140 ? -2.822 -9.693 2.000 1.00 88.19 140 LEU A CA 1
ATOM 1131 C C . LEU A 1 140 ? -3.559 -10.111 3.275 1.00 88.19 140 LEU A C 1
ATOM 1133 O O . LEU A 1 140 ? -3.658 -9.344 4.232 1.00 88.19 140 LEU A O 1
ATOM 1137 N N . GLY A 1 141 ? -3.985 -11.373 3.310 1.00 77.75 141 GLY A N 1
ATOM 1138 C CA . GLY A 1 141 ? -4.577 -12.000 4.489 1.00 77.75 141 GLY A CA 1
ATOM 1139 C C . GLY A 1 141 ? -6.034 -11.609 4.758 1.00 77.75 141 GLY A C 1
ATOM 1140 O O . GLY A 1 141 ? -6.592 -10.688 4.163 1.00 77.75 141 GLY A O 1
ATOM 1141 N N . SER A 1 142 ? -6.655 -12.341 5.682 1.00 81.50 142 SER A N 1
ATOM 1142 C CA . SER A 1 142 ? -8.071 -12.199 6.048 1.00 81.50 142 SER A CA 1
ATOM 1143 C C . SER A 1 142 ? -8.350 -11.022 6.989 1.00 81.50 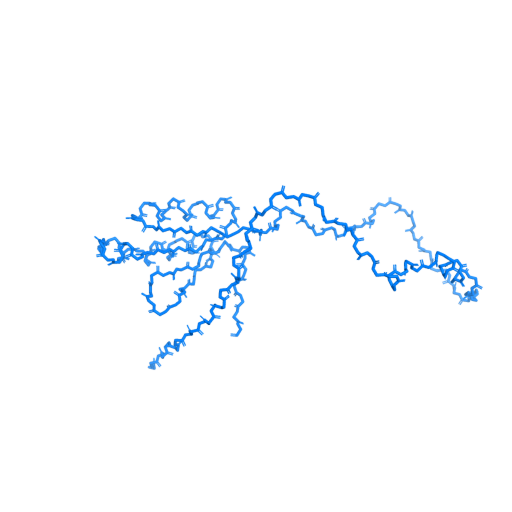142 SER A C 1
ATOM 1145 O O . SER A 1 142 ? -9.485 -10.576 7.122 1.00 81.50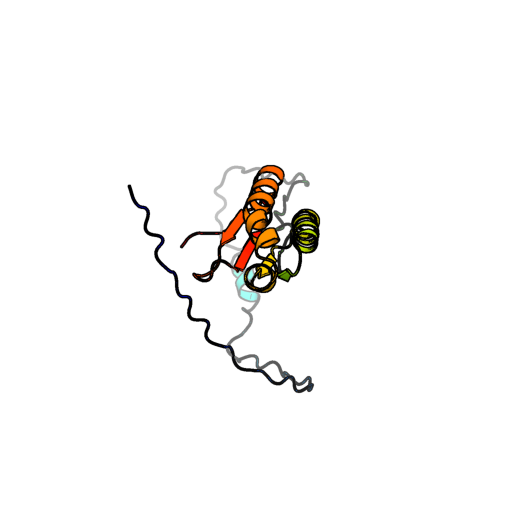 142 SER A O 1
ATOM 1147 N N . THR A 1 143 ? -7.316 -10.475 7.631 1.00 82.00 143 THR A N 1
ATOM 1148 C CA . THR A 1 143 ? -7.432 -9.397 8.625 1.00 82.00 143 THR A CA 1
ATOM 1149 C C . THR A 1 143 ? -7.731 -8.026 8.016 1.00 82.00 143 THR A C 1
ATOM 1151 O O . THR A 1 143 ? -8.110 -7.105 8.739 1.00 82.00 143 THR A O 1
ATOM 1154 N N . GLY A 1 144 ? -7.579 -7.866 6.697 1.00 83.81 144 GLY A N 1
ATOM 1155 C CA . GLY A 1 144 ? -7.971 -6.643 5.992 1.00 83.81 144 GLY A CA 1
ATOM 1156 C C . GLY A 1 144 ? -7.049 -5.436 6.210 1.00 83.81 144 GLY A C 1
ATOM 1157 O O . GLY A 1 144 ? -7.368 -4.341 5.752 1.00 83.81 144 GLY A O 1
ATOM 1158 N N . ASN A 1 145 ? -5.922 -5.612 6.907 1.00 92.06 145 ASN A N 1
ATOM 1159 C CA . ASN A 1 145 ? -5.036 -4.522 7.325 1.00 92.06 145 ASN A CA 1
ATOM 1160 C C . ASN A 1 145 ? -3.687 -4.496 6.610 1.00 92.06 145 ASN A C 1
ATOM 1162 O O . ASN A 1 145 ? -2.970 -3.514 6.761 1.00 92.06 145 ASN A O 1
ATOM 1166 N N . VAL A 1 146 ? -3.317 -5.547 5.880 1.00 95.50 146 VAL A N 1
ATOM 1167 C CA . VAL A 1 146 ? -2.031 -5.618 5.181 1.00 95.50 146 VAL A CA 1
ATOM 1168 C C . VAL A 1 146 ? -2.276 -5.589 3.684 1.00 95.50 146 VAL A C 1
ATOM 1170 O O . VAL A 1 146 ? -3.123 -6.318 3.179 1.00 95.50 146 VAL A O 1
ATOM 1173 N N . ILE A 1 147 ? -1.536 -4.759 2.959 1.00 95.50 147 ILE A N 1
ATOM 1174 C CA . ILE A 1 147 ? -1.566 -4.731 1.496 1.00 95.50 147 ILE A CA 1
ATOM 1175 C C . ILE A 1 147 ? -0.160 -4.883 0.929 1.00 95.50 147 ILE A C 1
ATOM 1177 O O . ILE A 1 147 ? 0.818 -4.490 1.557 1.00 95.50 147 ILE A O 1
ATOM 1181 N N . VAL A 1 148 ? -0.079 -5.385 -0.293 1.00 95.50 148 VAL A N 1
ATOM 1182 C CA . VAL A 1 148 ? 1.083 -5.245 -1.168 1.00 95.50 148 VAL A CA 1
ATOM 1183 C C . VAL A 1 148 ? 0.779 -4.145 -2.166 1.00 95.50 148 VAL A C 1
ATOM 1185 O O . VAL A 1 148 ? -0.270 -4.160 -2.816 1.00 95.50 148 VAL A O 1
ATOM 1188 N N . VAL A 1 149 ? 1.716 -3.218 -2.310 1.00 96.06 149 VAL A N 1
ATOM 1189 C CA . VAL A 1 149 ? 1.720 -2.206 -3.359 1.00 96.06 149 VAL A CA 1
ATOM 1190 C C . VAL A 1 149 ? 2.976 -2.408 -4.186 1.00 96.06 149 VAL A C 1
ATOM 1192 O O . VAL A 1 149 ? 4.088 -2.378 -3.665 1.00 96.06 149 VAL A O 1
ATOM 1195 N N . THR A 1 150 ? 2.796 -2.610 -5.483 1.00 94.94 150 THR A N 1
ATOM 1196 C CA . THR A 1 150 ? 3.904 -2.739 -6.430 1.00 94.94 150 THR A CA 1
ATOM 1197 C C . THR A 1 150 ? 3.739 -1.724 -7.559 1.00 94.94 150 THR A C 1
ATOM 1199 O O . THR A 1 150 ? 2.602 -1.468 -7.972 1.00 94.94 150 THR A O 1
ATOM 1202 N N . PRO A 1 151 ? 4.831 -1.119 -8.046 1.00 94.00 151 PRO A N 1
ATOM 1203 C CA . PRO A 1 151 ? 4.786 -0.206 -9.183 1.00 94.00 151 PRO A CA 1
ATOM 1204 C C . PRO A 1 151 ? 4.412 -0.955 -10.477 1.00 94.00 151 PRO A C 1
ATOM 1206 O O . PRO A 1 151 ? 4.354 -2.186 -10.501 1.00 94.00 151 PRO A O 1
ATOM 1209 N N . LYS A 1 152 ? 4.099 -0.217 -11.548 1.00 92.56 152 LYS A N 1
ATOM 1210 C CA . LYS A 1 152 ? 3.515 -0.769 -12.790 1.00 92.56 152 LYS A CA 1
ATOM 1211 C C . LYS A 1 152 ? 4.421 -1.789 -13.497 1.00 92.56 152 LYS A C 1
ATOM 1213 O O . LYS A 1 152 ? 3.931 -2.624 -14.254 1.00 92.56 152 LYS A O 1
ATOM 1218 N N . GLU A 1 153 ? 5.725 -1.704 -13.262 1.00 89.31 153 GLU A N 1
ATOM 1219 C CA . GLU A 1 153 ? 6.760 -2.561 -13.834 1.00 89.31 153 GLU A CA 1
ATOM 1220 C C . GLU A 1 153 ? 6.720 -3.972 -13.233 1.00 89.31 153 GLU A C 1
ATOM 1222 O O . GLU A 1 153 ? 7.064 -4.942 -13.906 1.00 89.31 153 GLU A O 1
ATOM 1227 N N . ILE A 1 154 ? 6.243 -4.108 -11.991 1.00 88.19 154 ILE A N 1
ATOM 1228 C CA . ILE A 1 154 ? 6.150 -5.391 -11.296 1.00 88.19 154 ILE A CA 1
ATOM 1229 C C . ILE A 1 154 ? 4.746 -5.955 -11.458 1.00 88.19 154 ILE A C 1
ATOM 1231 O O . ILE A 1 154 ? 3.748 -5.365 -11.033 1.00 88.19 154 ILE A O 1
ATOM 1235 N N . ARG A 1 155 ? 4.666 -7.160 -12.020 1.00 85.00 155 ARG A N 1
ATOM 1236 C CA . ARG A 1 155 ? 3.411 -7.902 -12.129 1.00 85.00 155 ARG A CA 1
ATOM 1237 C C . ARG A 1 155 ? 3.290 -8.918 -11.004 1.00 85.00 155 ARG A C 1
ATOM 1239 O O . ARG A 1 155 ? 4.158 -9.762 -10.817 1.00 85.00 155 ARG A O 1
ATOM 1246 N N . LEU A 1 156 ? 2.168 -8.866 -10.294 1.00 83.69 156 LEU A N 1
ATOM 1247 C CA . LEU A 1 156 ? 1.794 -9.891 -9.326 1.00 83.69 156 LEU A CA 1
ATOM 1248 C C . LEU A 1 156 ? 1.140 -11.062 -10.067 1.00 83.69 156 LEU A C 1
ATOM 1250 O O . LEU A 1 156 ? 0.084 -10.899 -10.684 1.00 83.69 156 LEU A O 1
ATOM 1254 N N . LEU A 1 157 ? 1.776 -12.231 -10.016 1.00 83.69 157 LEU A N 1
ATOM 1255 C CA . LEU A 1 157 ? 1.251 -13.460 -10.605 1.00 83.69 157 LEU A CA 1
ATOM 1256 C C . LEU A 1 157 ? 0.213 -14.088 -9.671 1.00 83.69 157 LEU A C 1
ATOM 1258 O O . LEU A 1 157 ? 0.399 -14.131 -8.455 1.00 83.69 157 LEU A O 1
ATOM 1262 N N . LYS A 1 158 ? -0.884 -14.577 -10.249 1.00 73.75 158 LYS A N 1
ATOM 1263 C CA . LYS A 1 158 ? -1.847 -15.428 -9.546 1.00 73.75 158 LYS A CA 1
ATOM 1264 C C . LYS A 1 158 ? -1.465 -16.879 -9.822 1.00 73.75 158 LYS A C 1
ATOM 1266 O O . LYS A 1 158 ? -1.352 -17.236 -10.993 1.00 73.75 158 LYS A O 1
ATOM 1271 N N . GLN A 1 159 ? -1.240 -17.658 -8.766 1.00 58.75 159 GLN A N 1
ATOM 1272 C CA . GLN A 1 159 ? -1.203 -19.121 -8.842 1.00 58.75 159 GLN A CA 1
ATOM 1273 C C . GLN A 1 159 ? -2.617 -19.684 -8.726 1.00 58.75 159 GLN A C 1
ATOM 1275 O O . GLN A 1 159 ? -3.438 -19.057 -8.014 1.00 58.75 159 GLN A O 1
#